Protein AF-A0A075UZL6-F1 (afdb_monomer_lite)

Structure (mmCIF, N/CA/C/O backbone):
data_AF-A0A075UZL6-F1
#
_entry.id   AF-A0A075UZL6-F1
#
loop_
_atom_site.group_PDB
_atom_site.id
_atom_site.type_symbol
_atom_site.label_atom_id
_atom_site.label_alt_id
_atom_site.label_comp_id
_atom_site.label_asym_id
_atom_site.label_entity_id
_atom_site.label_seq_id
_atom_site.pdbx_PDB_ins_code
_atom_site.Cartn_x
_atom_site.Cartn_y
_atom_site.Cartn_z
_atom_site.occupancy
_atom_site.B_iso_or_equiv
_atom_site.auth_seq_id
_atom_site.auth_comp_id
_atom_site.auth_asym_id
_atom_site.auth_atom_id
_atom_site.pdbx_PDB_model_num
ATOM 1 N N . MET A 1 1 ? 32.149 -8.634 -42.799 1.00 59.53 1 MET A N 1
ATOM 2 C CA . MET A 1 1 ? 32.527 -8.185 -41.436 1.00 59.53 1 MET A CA 1
ATOM 3 C C . MET A 1 1 ? 31.891 -6.841 -41.091 1.00 59.53 1 MET A C 1
ATOM 5 O O . MET A 1 1 ? 31.332 -6.741 -40.011 1.00 59.53 1 MET A O 1
ATOM 9 N N . SER A 1 2 ? 31.900 -5.861 -42.009 1.00 72.69 2 SER A N 1
ATOM 10 C CA . SER A 1 2 ? 31.160 -4.588 -41.874 1.00 72.69 2 SER A CA 1
ATOM 11 C C . SER A 1 2 ? 29.658 -4.783 -41.611 1.00 72.69 2 SER A C 1
ATOM 13 O O . SER A 1 2 ? 29.143 -4.261 -40.628 1.00 72.69 2 SER A O 1
ATOM 15 N N . ASP A 1 3 ? 28.985 -5.609 -42.418 1.00 83.12 3 ASP A N 1
ATOM 16 C CA . ASP A 1 3 ? 27.521 -5.756 -42.335 1.00 83.12 3 ASP A CA 1
ATOM 17 C C . ASP A 1 3 ? 27.055 -6.456 -41.057 1.00 83.12 3 ASP A C 1
ATOM 19 O O . ASP A 1 3 ? 26.145 -5.980 -40.396 1.00 83.12 3 ASP A O 1
ATOM 23 N N . ALA A 1 4 ? 27.756 -7.503 -40.614 1.00 88.25 4 ALA A N 1
ATOM 24 C CA . ALA A 1 4 ? 27.437 -8.182 -39.356 1.00 88.25 4 ALA A CA 1
ATOM 25 C C . ALA A 1 4 ? 27.594 -7.262 -38.128 1.00 88.25 4 ALA A C 1
ATOM 27 O O . ALA A 1 4 ? 26.825 -7.360 -37.173 1.00 88.25 4 ALA A O 1
ATOM 28 N N . LEU A 1 5 ? 28.577 -6.353 -38.150 1.00 88.81 5 LEU A N 1
ATOM 29 C CA . LEU A 1 5 ? 28.760 -5.358 -37.091 1.00 88.81 5 LEU A CA 1
ATOM 30 C C . LEU A 1 5 ? 27.656 -4.287 -37.141 1.00 88.81 5 LEU A C 1
ATOM 32 O O . LEU A 1 5 ? 27.183 -3.843 -36.095 1.00 88.81 5 LEU A O 1
ATOM 36 N N . ALA A 1 6 ? 27.229 -3.891 -38.343 1.00 91.31 6 ALA A N 1
ATOM 37 C CA . ALA A 1 6 ? 26.124 -2.959 -38.550 1.00 91.31 6 ALA A CA 1
ATOM 38 C C . ALA A 1 6 ? 24.779 -3.556 -38.102 1.00 91.31 6 ALA A C 1
ATOM 40 O O . ALA A 1 6 ? 24.030 -2.894 -37.384 1.00 91.31 6 ALA A O 1
ATOM 41 N N . ASP A 1 7 ? 24.518 -4.819 -38.431 1.00 94.69 7 ASP A N 1
ATOM 42 C CA . ASP A 1 7 ? 23.324 -5.558 -38.017 1.00 94.69 7 ASP A CA 1
ATOM 43 C C . ASP A 1 7 ? 23.278 -5.747 -36.502 1.00 94.69 7 ASP A C 1
ATOM 45 O O . ASP A 1 7 ? 22.244 -5.513 -35.871 1.00 94.69 7 ASP A O 1
ATOM 49 N N . PHE A 1 8 ? 24.415 -6.107 -35.897 1.00 94.94 8 PHE A N 1
ATOM 50 C CA . PHE A 1 8 ? 24.538 -6.205 -34.446 1.00 94.94 8 PHE A CA 1
ATOM 51 C C . PHE A 1 8 ? 24.275 -4.856 -33.775 1.00 94.94 8 PHE A C 1
ATOM 53 O O . PHE A 1 8 ? 23.518 -4.782 -32.810 1.00 94.94 8 PHE A O 1
ATOM 60 N N . ARG A 1 9 ? 24.836 -3.769 -34.315 1.00 95.31 9 ARG A N 1
ATOM 61 C CA . ARG A 1 9 ? 24.606 -2.415 -33.803 1.00 95.31 9 ARG A CA 1
ATOM 62 C C . ARG A 1 9 ? 23.139 -2.003 -33.928 1.00 95.31 9 ARG A C 1
ATOM 64 O O . ARG A 1 9 ? 22.593 -1.440 -32.987 1.00 95.31 9 ARG A O 1
ATOM 71 N N . ALA A 1 10 ? 22.488 -2.310 -35.047 1.00 95.69 10 ALA A N 1
ATOM 72 C CA . ALA A 1 10 ? 21.066 -2.040 -35.234 1.00 95.69 10 ALA A CA 1
ATOM 73 C C . ALA A 1 10 ? 20.200 -2.853 -34.258 1.00 95.69 10 ALA A C 1
ATOM 75 O O . ALA A 1 10 ? 19.240 -2.333 -33.694 1.00 95.69 10 ALA A O 1
ATOM 76 N N . ALA A 1 11 ? 20.545 -4.121 -34.019 1.00 96.75 11 ALA A N 1
ATOM 77 C CA . ALA A 1 11 ? 19.873 -4.950 -33.024 1.00 96.75 11 ALA A CA 1
ATOM 78 C C . ALA A 1 11 ? 20.069 -4.417 -31.597 1.00 96.75 11 ALA A C 1
ATOM 80 O O . ALA A 1 11 ? 19.106 -4.371 -30.836 1.00 96.75 11 ALA A O 1
ATOM 81 N N . TYR A 1 12 ? 21.282 -3.973 -31.265 1.00 96.81 12 TYR A N 1
ATOM 82 C CA . TYR A 1 12 ? 21.605 -3.381 -29.972 1.00 96.81 12 TYR A CA 1
ATOM 83 C C . TYR A 1 12 ? 20.802 -2.101 -29.715 1.00 96.81 12 TYR A C 1
ATOM 85 O O . TYR A 1 12 ? 20.161 -1.993 -28.676 1.00 96.81 12 TYR A O 1
ATOM 93 N N . LEU A 1 13 ? 20.747 -1.183 -30.685 1.00 97.88 13 LEU A N 1
ATOM 94 C CA . LEU A 1 13 ? 19.977 0.060 -30.555 1.00 97.88 13 LEU A CA 1
ATOM 95 C C . LEU A 1 13 ? 18.478 -0.205 -30.370 1.00 97.88 13 LEU A C 1
ATOM 97 O O . LEU A 1 13 ? 17.862 0.374 -29.482 1.00 97.88 13 LEU A O 1
ATOM 101 N N . ARG A 1 14 ? 17.904 -1.144 -31.135 1.00 97.88 14 ARG A N 1
ATOM 102 C CA . ARG A 1 14 ? 16.503 -1.562 -30.943 1.00 97.88 14 ARG A CA 1
ATOM 103 C C . ARG A 1 14 ? 16.255 -2.107 -29.540 1.00 97.88 14 ARG A C 1
ATOM 105 O O . ARG A 1 14 ? 15.215 -1.839 -28.950 1.00 97.88 14 ARG A O 1
ATOM 112 N N . LEU A 1 15 ? 17.197 -2.888 -29.013 1.00 97.69 15 LEU A N 1
ATOM 113 C CA . LEU A 1 15 ? 17.091 -3.431 -27.665 1.00 97.69 15 LEU A CA 1
ATOM 114 C C . LEU A 1 15 ? 17.190 -2.326 -26.606 1.00 97.69 15 LEU A C 1
ATOM 116 O O . LEU A 1 15 ? 16.449 -2.361 -25.629 1.00 97.69 15 LEU A O 1
ATOM 120 N N . GLU A 1 16 ? 18.072 -1.344 -26.788 1.00 98.44 16 GLU A N 1
ATOM 121 C CA . GLU A 1 16 ? 18.169 -0.194 -25.883 1.00 98.44 16 GLU A CA 1
ATOM 122 C C . GLU A 1 16 ? 16.885 0.639 -25.877 1.00 98.44 16 GLU A C 1
ATOM 124 O O . GLU A 1 16 ? 16.390 0.986 -24.802 1.00 98.44 16 GLU A O 1
ATOM 129 N N . GLU A 1 17 ? 16.310 0.905 -27.051 1.00 98.50 17 GLU A N 1
ATOM 130 C CA . GLU A 1 17 ? 15.023 1.594 -27.185 1.00 98.50 17 GLU A CA 1
ATOM 131 C C . GLU A 1 17 ? 13.901 0.819 -26.482 1.00 98.50 17 GLU A C 1
ATOM 133 O O . GLU A 1 17 ? 13.129 1.395 -25.713 1.00 98.50 17 GLU A O 1
ATOM 138 N N . GLU A 1 18 ? 13.851 -0.500 -26.680 1.00 98.19 18 GLU A N 1
ATOM 139 C CA . GLU A 1 18 ? 12.882 -1.385 -26.036 1.00 98.19 18 GLU A CA 1
ATOM 140 C C . GLU A 1 18 ? 13.019 -1.370 -24.509 1.00 98.19 18 GLU A C 1
ATOM 142 O O . GLU A 1 18 ? 12.032 -1.206 -23.792 1.00 98.19 18 GLU A O 1
ATOM 147 N N . ILE A 1 19 ? 14.247 -1.494 -23.996 1.00 98.50 19 ILE A N 1
ATOM 148 C CA . ILE A 1 19 ? 14.528 -1.438 -22.557 1.00 98.50 19 ILE A CA 1
ATOM 149 C C . ILE A 1 19 ? 14.101 -0.090 -21.991 1.00 98.50 19 ILE A C 1
ATOM 151 O O . ILE A 1 19 ? 13.510 -0.044 -20.910 1.00 98.50 19 ILE A O 1
ATOM 155 N N . SER A 1 20 ? 14.396 1.003 -22.696 1.00 98.44 20 SER A N 1
ATOM 156 C CA . SER A 1 20 ? 13.998 2.331 -22.244 1.00 98.44 20 SER A CA 1
ATOM 157 C C . SER A 1 20 ? 12.479 2.456 -22.181 1.00 98.44 20 SER A C 1
ATOM 159 O O . SER A 1 20 ? 11.962 2.917 -21.166 1.00 98.44 20 SER A O 1
ATOM 161 N N . ARG A 1 21 ? 11.758 1.996 -23.213 1.00 98.44 21 ARG A N 1
ATOM 162 C CA . ARG A 1 21 ? 10.290 2.018 -23.235 1.00 98.44 21 ARG A CA 1
ATOM 163 C C . ARG A 1 21 ? 9.699 1.207 -22.087 1.00 98.44 21 ARG A C 1
ATOM 165 O O . ARG A 1 21 ? 8.867 1.717 -21.343 1.00 98.44 21 ARG A O 1
ATOM 172 N N . LEU A 1 22 ? 10.159 -0.033 -21.917 1.00 98.12 22 LEU A N 1
ATOM 173 C CA . LEU A 1 22 ? 9.657 -0.930 -20.877 1.00 98.12 22 LEU A CA 1
ATOM 174 C C . LEU A 1 22 ? 9.927 -0.391 -19.473 1.00 98.12 22 LEU A C 1
ATOM 176 O O . LEU A 1 22 ? 9.101 -0.573 -18.584 1.00 98.12 22 LEU A O 1
ATOM 180 N N . ARG A 1 23 ? 11.067 0.273 -19.252 1.00 97.94 23 ARG A N 1
ATOM 181 C CA . ARG A 1 23 ? 11.354 0.922 -17.966 1.00 97.94 23 ARG A CA 1
ATOM 182 C C . ARG A 1 23 ? 10.372 2.052 -17.680 1.00 97.94 23 ARG A C 1
ATOM 184 O O . ARG A 1 23 ? 9.813 2.063 -16.588 1.00 97.94 23 ARG A O 1
ATOM 191 N N . THR A 1 24 ? 10.118 2.929 -18.650 1.00 97.94 24 THR A N 1
ATOM 192 C CA . THR A 1 24 ? 9.132 4.011 -18.509 1.00 97.94 24 THR A CA 1
ATOM 193 C C . THR A 1 24 ? 7.735 3.461 -18.228 1.00 97.94 24 THR A C 1
ATOM 195 O O . THR A 1 24 ? 7.114 3.849 -17.244 1.00 97.94 24 THR A O 1
ATOM 198 N N . GLU A 1 25 ? 7.273 2.489 -19.014 1.00 96.75 25 GLU A N 1
ATOM 199 C CA . GLU A 1 25 ? 5.968 1.852 -18.802 1.00 96.75 25 GLU A CA 1
ATOM 200 C C . GLU A 1 25 ? 5.880 1.192 -17.416 1.00 96.75 25 GLU A C 1
ATOM 202 O O . GLU A 1 25 ? 4.880 1.319 -16.709 1.00 96.75 25 GLU A O 1
ATOM 207 N N . ASN A 1 26 ? 6.948 0.523 -16.972 1.00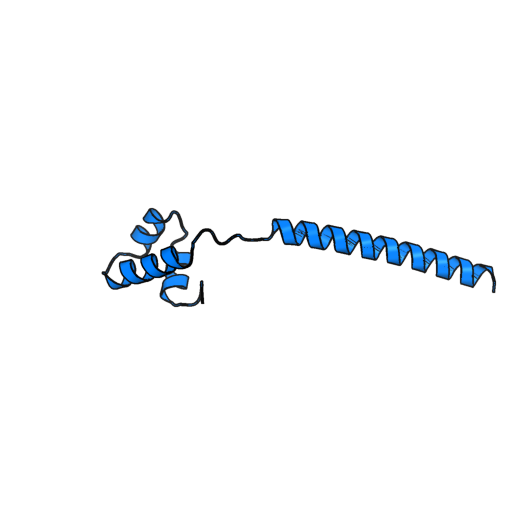 95.94 26 ASN A N 1
ATOM 208 C CA . ASN A 1 26 ? 6.991 -0.080 -15.644 1.00 95.94 26 ASN A CA 1
ATOM 209 C C . ASN A 1 26 ? 6.889 0.972 -14.530 1.00 95.94 26 ASN A C 1
ATOM 211 O O . ASN A 1 26 ? 6.180 0.755 -13.547 1.00 95.94 26 ASN A O 1
ATOM 215 N N . GLU A 1 27 ? 7.580 2.103 -14.669 1.00 94.94 27 GLU A N 1
ATOM 216 C CA . GLU A 1 27 ? 7.509 3.216 -13.722 1.00 94.94 27 GLU A CA 1
ATOM 217 C C . GLU A 1 27 ? 6.096 3.804 -13.648 1.00 94.94 27 GLU A C 1
ATOM 219 O O . GLU A 1 27 ? 5.570 3.976 -12.546 1.00 94.94 27 GLU A O 1
ATOM 224 N N . GLU A 1 28 ? 5.448 4.027 -14.792 1.00 92.06 28 GLU A N 1
ATOM 225 C CA . GLU A 1 28 ? 4.072 4.529 -14.876 1.00 92.06 28 GLU A CA 1
ATOM 226 C C . GLU A 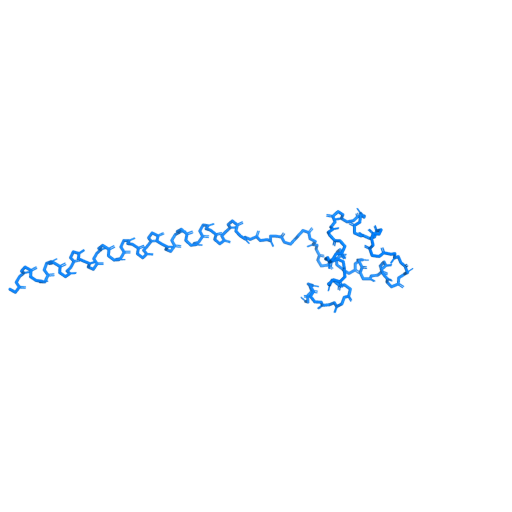1 28 ? 3.069 3.563 -14.234 1.00 92.06 28 GLU A C 1
ATOM 228 O O . GLU A 1 28 ? 2.263 3.959 -13.385 1.00 92.06 28 GLU A O 1
ATOM 233 N N . LEU A 1 29 ? 3.163 2.270 -14.560 1.00 90.44 29 LEU A N 1
ATOM 234 C CA . LEU A 1 29 ? 2.322 1.237 -13.955 1.00 90.44 29 LEU A CA 1
ATOM 235 C C . LEU A 1 29 ? 2.530 1.176 -12.437 1.00 90.44 29 LEU A C 1
ATOM 237 O O . LEU A 1 29 ? 1.567 1.095 -11.675 1.00 90.44 29 LEU A O 1
ATOM 241 N N . ARG A 1 30 ? 3.778 1.260 -11.962 1.00 86.81 30 ARG A N 1
ATOM 242 C CA . ARG A 1 30 ? 4.077 1.260 -10.521 1.00 86.81 30 ARG A CA 1
ATOM 243 C C . ARG A 1 30 ? 3.609 2.530 -9.821 1.00 86.81 30 ARG A C 1
ATOM 245 O O . ARG A 1 30 ? 3.217 2.442 -8.657 1.00 86.81 30 ARG A O 1
ATOM 252 N N . ALA A 1 31 ? 3.619 3.675 -10.499 1.00 81.12 31 ALA A N 1
ATOM 253 C CA . ALA A 1 31 ? 3.046 4.910 -9.980 1.00 81.12 31 ALA A CA 1
ATOM 254 C C . ALA A 1 31 ? 1.527 4.771 -9.792 1.00 81.12 31 ALA A C 1
ATOM 256 O O . ALA A 1 31 ? 1.023 5.108 -8.723 1.00 81.12 31 ALA A O 1
ATOM 257 N N . GLY A 1 32 ? 0.818 4.184 -10.763 1.00 77.00 32 GLY A N 1
ATOM 258 C CA . GLY A 1 32 ? -0.620 3.901 -10.656 1.00 77.00 32 GLY A CA 1
ATOM 259 C C . GLY A 1 32 ? -0.978 2.842 -9.603 1.00 77.00 32 GLY A C 1
ATOM 260 O O . GLY A 1 32 ? -2.061 2.878 -9.026 1.00 77.00 32 GLY A O 1
ATOM 261 N N . LEU A 1 33 ? -0.056 1.923 -9.301 1.00 75.25 33 LEU A N 1
ATOM 262 C CA . LEU A 1 33 ? -0.211 0.896 -8.263 1.00 75.25 33 LEU A CA 1
ATOM 263 C C . LEU A 1 33 ? 0.153 1.373 -6.851 1.00 75.25 33 LEU A C 1
ATOM 265 O O . LEU A 1 33 ? 0.101 0.568 -5.910 1.00 75.25 33 LEU A O 1
ATOM 269 N N . ARG A 1 34 ? 0.534 2.645 -6.660 1.00 68.81 34 ARG A N 1
ATOM 270 C CA . ARG A 1 34 ? 0.696 3.192 -5.311 1.00 68.81 34 ARG A CA 1
ATOM 271 C C . ARG A 1 34 ? -0.656 3.180 -4.607 1.00 68.81 34 ARG A C 1
ATOM 273 O O . ARG A 1 34 ? -1.472 4.082 -4.739 1.00 68.81 34 ARG A O 1
ATOM 280 N N . ASN A 1 35 ? -0.866 2.132 -3.817 1.00 66.31 35 ASN A N 1
ATOM 281 C CA . ASN A 1 35 ? -1.909 2.083 -2.809 1.00 66.31 35 ASN A CA 1
ATOM 282 C C . ASN A 1 35 ? -1.517 3.054 -1.697 1.00 66.31 35 ASN A C 1
ATOM 284 O O . ASN A 1 35 ? -0.969 2.636 -0.670 1.00 66.31 35 ASN A O 1
ATOM 288 N N . ASP A 1 36 ? -1.755 4.346 -1.923 1.00 67.12 36 ASP A N 1
ATOM 289 C CA . ASP A 1 36 ? -1.696 5.329 -0.855 1.00 67.12 36 ASP A CA 1
ATOM 290 C C . ASP A 1 36 ? -2.600 4.817 0.254 1.00 67.12 36 ASP A C 1
ATOM 292 O O . ASP A 1 36 ? -3.782 4.500 0.063 1.00 67.12 36 ASP A O 1
ATOM 296 N N . LYS A 1 37 ? -1.987 4.577 1.409 1.00 71.44 37 LYS A N 1
ATOM 297 C CA . LYS A 1 37 ? -2.705 3.928 2.485 1.00 71.44 37 LYS A CA 1
ATOM 298 C C . LYS A 1 37 ? -3.786 4.908 2.939 1.00 71.44 37 LYS A C 1
ATOM 300 O O . LYS A 1 37 ? -3.469 5.995 3.402 1.00 71.44 37 LYS A O 1
ATOM 305 N N . LYS A 1 38 ? -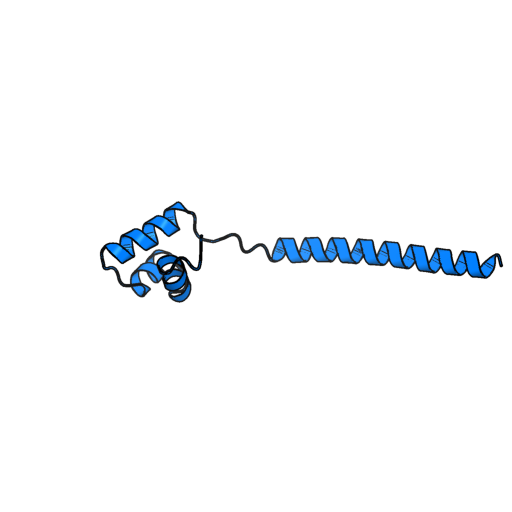5.055 4.503 2.821 1.00 80.19 38 LYS A N 1
ATOM 306 C CA . LYS A 1 38 ? -6.225 5.324 3.189 1.00 80.19 38 LYS A CA 1
ATOM 307 C C . LYS A 1 38 ? -6.242 5.782 4.650 1.00 80.19 38 LYS A C 1
ATOM 309 O O . LYS A 1 38 ? -6.984 6.690 4.986 1.00 80.19 38 LYS A O 1
ATOM 314 N N . LEU A 1 39 ? -5.475 5.115 5.506 1.00 88.44 39 LEU A N 1
ATOM 315 C CA . LEU A 1 39 ? -5.385 5.417 6.928 1.00 88.44 39 LEU A CA 1
ATOM 316 C C . LEU A 1 39 ? -4.061 6.117 7.231 1.00 88.44 39 LEU A C 1
ATOM 318 O O . LEU A 1 39 ? -3.070 5.957 6.531 1.00 88.44 39 LEU A O 1
ATOM 322 N N . SER A 1 40 ? -4.012 6.853 8.320 1.00 91.50 40 SER A N 1
ATOM 323 C CA . SER 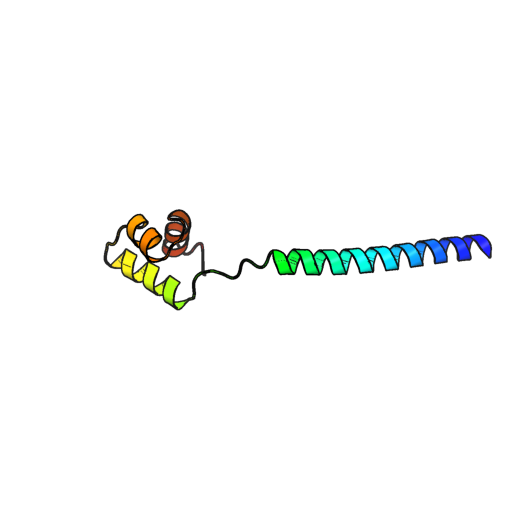A 1 40 ? -2.796 7.393 8.913 1.00 91.50 40 SER A CA 1
ATOM 324 C C . SER A 1 40 ? -2.348 6.526 10.097 1.00 91.50 40 SER A C 1
ATOM 326 O O . SER A 1 40 ? -3.154 5.787 10.674 1.00 91.50 40 SER A O 1
ATOM 328 N N . PRO A 1 41 ? -1.085 6.642 10.551 1.00 91.31 41 PRO A N 1
ATOM 329 C CA . PRO A 1 41 ? -0.637 5.982 11.779 1.00 91.31 41 PRO A CA 1
ATOM 330 C C . PRO A 1 41 ? -1.506 6.311 13.005 1.00 91.31 41 PRO A C 1
ATOM 332 O O . PRO A 1 41 ? -1.712 5.456 13.865 1.00 91.31 41 PRO A O 1
ATOM 335 N N . ARG A 1 42 ? -2.048 7.537 13.075 1.00 93.44 42 ARG A N 1
ATOM 336 C CA . ARG A 1 42 ? -2.937 7.973 14.164 1.00 93.44 42 ARG A CA 1
ATOM 337 C C . ARG A 1 42 ? -4.293 7.274 14.108 1.00 93.44 42 ARG A C 1
ATOM 339 O O . ARG A 1 42 ? -4.781 6.829 15.140 1.00 93.44 42 ARG A O 1
ATOM 346 N N . GLU A 1 43 ? -4.877 7.128 12.922 1.00 94.75 43 GLU A N 1
ATOM 347 C CA . GLU A 1 43 ? -6.142 6.399 12.748 1.00 94.75 43 GLU A CA 1
ATOM 348 C C . GLU A 1 43 ? -5.979 4.911 13.059 1.00 94.75 43 GLU A C 1
ATOM 350 O O . GLU A 1 43 ? -6.826 4.316 13.715 1.00 94.75 43 GLU A O 1
ATOM 355 N N . VAL A 1 44 ? -4.846 4.318 12.679 1.00 95.75 44 VAL A N 1
ATOM 356 C CA . VAL A 1 44 ? -4.499 2.935 13.035 1.00 95.75 44 VAL A CA 1
ATOM 357 C C . VAL A 1 44 ? -4.405 2.754 14.552 1.00 95.75 44 VAL A C 1
ATOM 359 O O . VAL A 1 44 ? -4.927 1.769 15.076 1.00 95.75 44 VAL A O 1
ATOM 362 N N . ALA A 1 45 ? -3.772 3.691 15.265 1.00 95.75 45 ALA A N 1
ATOM 363 C CA . ALA A 1 45 ? -3.744 3.676 16.727 1.00 95.75 45 ALA A CA 1
ATOM 364 C C . ALA A 1 45 ? -5.164 3.782 17.303 1.00 95.75 45 ALA A C 1
ATOM 366 O O . ALA A 1 45 ? -5.558 2.951 18.115 1.00 95.75 45 ALA A O 1
ATOM 367 N N . ARG A 1 46 ? -5.981 4.702 16.775 1.00 97.50 46 ARG A N 1
ATOM 368 C CA . ARG A 1 46 ? -7.373 4.873 17.204 1.00 97.50 46 ARG A CA 1
ATOM 369 C C . ARG A 1 46 ? -8.226 3.619 16.991 1.00 97.50 46 ARG A C 1
ATOM 371 O O . ARG A 1 46 ? -9.042 3.297 17.846 1.00 97.50 46 ARG A O 1
ATOM 378 N N . ILE A 1 47 ? -8.033 2.894 15.888 1.00 97.62 47 ILE A N 1
ATOM 379 C CA . ILE A 1 47 ? -8.703 1.608 15.627 1.00 97.62 47 ILE A CA 1
ATOM 380 C C . ILE A 1 47 ? -8.341 0.573 16.702 1.00 97.62 47 ILE A C 1
ATOM 382 O O . ILE A 1 47 ? -9.211 -0.179 17.148 1.00 97.62 47 ILE A O 1
ATOM 386 N N . ARG A 1 48 ? -7.070 0.524 17.125 1.00 97.12 48 ARG A N 1
ATOM 387 C CA . ARG A 1 48 ? -6.615 -0.381 18.193 1.00 97.12 48 ARG A CA 1
ATOM 388 C C . ARG A 1 48 ? -7.230 0.003 19.538 1.00 97.12 48 ARG A C 1
ATOM 390 O O . ARG A 1 48 ? -7.742 -0.887 20.211 1.00 97.12 48 ARG A O 1
ATOM 397 N N . ASP A 1 49 ? -7.259 1.295 19.863 1.00 98.00 49 ASP A N 1
ATOM 398 C CA . ASP A 1 49 ? -7.875 1.810 21.093 1.00 98.00 49 ASP A CA 1
ATOM 399 C C . ASP A 1 49 ? -9.370 1.474 21.146 1.00 98.00 49 ASP A C 1
ATOM 401 O O . ASP A 1 49 ? -9.825 0.835 22.086 1.00 98.00 49 ASP A O 1
ATOM 405 N N . LEU A 1 50 ? -10.129 1.781 20.085 1.00 98.06 50 LEU A N 1
ATOM 406 C CA . LEU A 1 50 ? -11.562 1.467 20.015 1.00 98.06 50 LEU A CA 1
ATOM 407 C C . LEU A 1 50 ? -11.828 -0.030 20.190 1.00 98.06 50 LEU A C 1
ATOM 409 O O . LEU A 1 50 ? -12.789 -0.429 20.851 1.00 98.06 50 LEU A O 1
ATOM 413 N N . ARG A 1 51 ? -10.975 -0.884 19.612 1.00 98.06 51 ARG A N 1
ATOM 414 C CA . ARG A 1 51 ? -11.117 -2.325 19.800 1.00 98.06 51 ARG A CA 1
ATOM 415 C C . ARG A 1 51 ? -10.810 -2.747 21.238 1.00 98.06 51 ARG A C 1
ATOM 417 O O . ARG A 1 51 ? -11.504 -3.632 21.740 1.00 98.06 51 ARG A O 1
ATOM 424 N N . ALA A 1 52 ? -9.803 -2.150 21.873 1.00 97.31 52 ALA A N 1
ATOM 425 C CA . ALA A 1 52 ? -9.477 -2.383 23.280 1.00 97.31 52 ALA A CA 1
ATOM 426 C C . ALA A 1 52 ? -10.616 -1.924 24.209 1.00 97.31 52 ALA A C 1
ATOM 428 O O . ALA A 1 52 ? -10.939 -2.629 25.162 1.00 97.31 52 ALA A O 1
ATOM 429 N N . ASP A 1 53 ? -11.307 -0.842 23.846 1.00 97.81 53 ASP A N 1
ATOM 430 C CA . ASP A 1 53 ? -12.503 -0.324 24.524 1.00 97.81 53 ASP A CA 1
ATOM 431 C C . ASP A 1 53 ? -13.763 -1.191 24.295 1.00 97.81 53 ASP A C 1
ATOM 433 O O . ASP A 1 53 ? -14.850 -0.870 24.773 1.00 97.81 53 ASP A O 1
ATOM 437 N N . GLY A 1 54 ? -13.648 -2.303 23.557 1.00 98.00 54 GLY A N 1
ATOM 438 C CA . GLY A 1 54 ? -14.712 -3.295 23.383 1.00 98.00 54 GLY A CA 1
ATOM 439 C C . GLY A 1 54 ? -15.601 -3.104 22.151 1.00 98.00 54 GLY A C 1
ATOM 440 O O . GLY A 1 54 ? -16.512 -3.908 21.931 1.00 98.00 54 GLY A O 1
ATOM 441 N N . TRP A 1 55 ? -15.331 -2.111 21.298 1.00 98.06 55 TRP A N 1
ATOM 442 C CA . TRP A 1 55 ? -16.111 -1.892 20.077 1.00 98.06 55 TRP A CA 1
ATOM 443 C C . TRP A 1 55 ? -16.005 -3.078 19.113 1.00 98.06 55 TRP A C 1
ATOM 445 O O . TRP A 1 55 ? -14.957 -3.730 18.984 1.00 98.06 55 TRP A O 1
ATOM 455 N N . LYS A 1 56 ? -17.093 -3.381 18.395 1.00 98.00 56 LYS A N 1
ATOM 456 C CA . LYS A 1 56 ? -17.088 -4.447 17.384 1.00 98.00 56 LYS A CA 1
ATOM 457 C C . LYS A 1 56 ? -16.298 -3.990 16.163 1.00 98.00 56 LYS A C 1
ATOM 459 O O . LYS A 1 56 ? -16.404 -2.852 15.726 1.00 98.00 56 LYS A O 1
ATOM 464 N N . GLN A 1 57 ? -15.546 -4.911 15.559 1.00 97.88 57 GLN A N 1
ATOM 465 C CA . GLN A 1 57 ? -14.736 -4.600 14.375 1.00 97.88 57 GLN A CA 1
ATOM 466 C C . GLN A 1 57 ? -15.571 -4.106 13.188 1.00 97.88 57 GLN A C 1
ATOM 468 O O . GLN A 1 57 ? -15.062 -3.324 12.396 1.00 97.88 57 GLN A O 1
ATOM 473 N N . ARG A 1 58 ? -16.834 -4.542 13.073 1.00 97.69 58 ARG A N 1
ATOM 474 C CA . ARG A 1 58 ? -17.760 -4.074 12.033 1.00 97.69 58 ARG A CA 1
ATOM 475 C C . ARG A 1 58 ? -18.133 -2.604 12.231 1.00 97.69 58 ARG A C 1
ATOM 477 O O . ARG A 1 58 ? -17.985 -1.833 11.302 1.00 97.69 58 ARG A O 1
ATOM 484 N N . ASP A 1 59 ? -18.484 -2.214 13.452 1.00 98.12 59 ASP A N 1
ATOM 485 C CA . ASP A 1 59 ? -18.843 -0.825 13.761 1.00 98.12 59 ASP A CA 1
ATOM 486 C C . ASP A 1 59 ? -17.638 0.115 13.565 1.00 98.12 59 ASP A C 1
ATOM 488 O O . ASP A 1 59 ? -17.774 1.224 13.058 1.00 98.12 59 ASP A O 1
ATOM 492 N N . ILE A 1 60 ? -16.428 -0.352 13.904 1.00 98.12 60 ILE A N 1
ATOM 493 C CA . ILE A 1 60 ? -15.181 0.377 13.619 1.00 98.12 60 ILE A CA 1
ATOM 494 C C . ILE A 1 60 ? -14.947 0.482 12.105 1.00 98.12 60 ILE A C 1
ATOM 496 O O . ILE A 1 60 ? -14.548 1.531 11.616 1.00 98.12 60 ILE A O 1
ATOM 500 N N . ALA A 1 61 ? -15.175 -0.597 11.357 1.00 97.56 61 ALA A N 1
ATOM 501 C CA . ALA A 1 61 ? -15.014 -0.606 9.908 1.00 97.56 61 ALA A CA 1
ATOM 502 C C . ALA A 1 61 ? -15.939 0.415 9.232 1.00 97.56 61 ALA A C 1
ATOM 504 O O . ALA A 1 61 ? -15.473 1.190 8.399 1.00 97.56 61 ALA A O 1
ATOM 505 N N . ASP A 1 62 ? -17.199 0.463 9.664 1.00 97.31 62 ASP A N 1
ATOM 506 C CA . ASP A 1 62 ? -18.198 1.410 9.171 1.00 97.31 62 ASP A CA 1
ATOM 507 C C . ASP A 1 62 ? -17.810 2.862 9.520 1.00 97.31 62 ASP A C 1
ATOM 509 O O . ASP A 1 62 ? -17.889 3.744 8.669 1.00 97.31 62 ASP A O 1
ATOM 513 N N . ALA A 1 63 ? -17.307 3.119 10.735 1.00 96.69 63 ALA A N 1
ATOM 514 C CA . ALA A 1 63 ? -16.893 4.459 11.170 1.00 96.69 63 ALA A CA 1
ATOM 515 C C . ALA A 1 63 ? -15.690 5.032 10.395 1.00 96.69 63 ALA A C 1
ATOM 517 O O . ALA A 1 63 ? -15.555 6.250 10.288 1.00 96.69 63 ALA A O 1
ATOM 518 N N . PHE A 1 64 ? -14.815 4.167 9.877 1.00 94.62 64 PHE A N 1
ATOM 519 C CA . PHE A 1 64 ? -13.622 4.556 9.116 1.00 94.62 64 PHE A CA 1
ATOM 520 C C . PHE A 1 64 ? -13.770 4.326 7.601 1.00 94.62 64 PHE A C 1
ATOM 522 O O . PHE A 1 64 ? -12.805 4.543 6.873 1.00 94.62 64 PHE A O 1
ATOM 529 N N . ASP A 1 65 ? -14.939 3.875 7.129 1.00 94.50 65 ASP A N 1
ATOM 530 C CA . ASP A 1 65 ? -15.196 3.486 5.732 1.00 94.50 65 ASP A CA 1
ATOM 531 C C . ASP A 1 65 ? -14.123 2.531 5.163 1.00 94.50 65 ASP A C 1
ATOM 533 O O . ASP A 1 65 ? -13.526 2.723 4.097 1.00 94.50 65 ASP A O 1
ATOM 537 N N . ILE A 1 66 ? -13.819 1.477 5.926 1.00 94.06 66 ILE A N 1
ATOM 538 C CA . ILE A 1 66 ? -12.837 0.455 5.546 1.00 94.06 66 ILE A CA 1
ATOM 539 C C . ILE A 1 66 ? -13.427 -0.946 5.610 1.00 94.06 66 ILE A C 1
ATOM 541 O O . ILE A 1 66 ? -14.409 -1.224 6.282 1.00 94.06 66 ILE A O 1
ATOM 545 N N . ASN A 1 67 ? -12.776 -1.887 4.931 1.00 94.75 67 ASN A N 1
ATOM 546 C CA . ASN A 1 67 ? -13.168 -3.288 4.992 1.00 94.75 67 ASN A CA 1
ATOM 547 C C . ASN A 1 67 ? -12.965 -3.851 6.424 1.00 94.75 67 ASN A C 1
ATOM 549 O O . ASN A 1 67 ? -11.869 -3.695 6.976 1.00 94.75 67 ASN A O 1
ATOM 553 N N . PRO A 1 68 ? -13.934 -4.582 7.010 1.00 96.12 68 PRO A N 1
ATOM 554 C CA . PRO A 1 68 ? -13.764 -5.248 8.306 1.00 96.12 68 PRO A CA 1
ATOM 5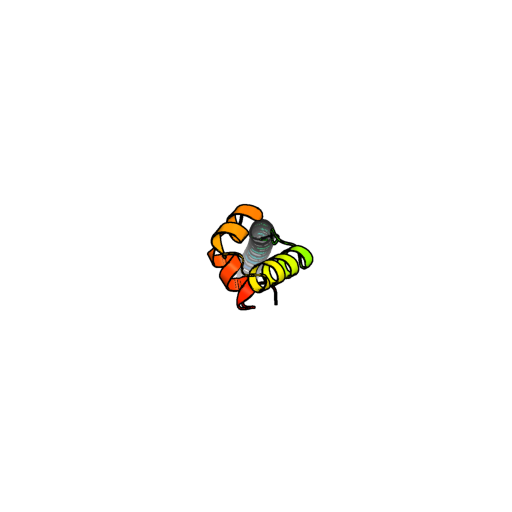55 C C . PRO A 1 68 ? -12.529 -6.162 8.396 1.00 96.12 68 PRO A C 1
ATOM 557 O O . PRO A 1 68 ? -11.891 -6.259 9.445 1.00 96.12 68 PRO A O 1
ATOM 560 N N . ALA A 1 69 ? -12.121 -6.791 7.289 1.00 96.44 69 ALA A N 1
ATOM 561 C CA . ALA A 1 69 ? -10.884 -7.571 7.230 1.00 96.44 69 ALA A CA 1
ATOM 562 C C . ALA A 1 69 ? -9.629 -6.700 7.436 1.00 96.44 69 ALA A C 1
ATOM 564 O O . ALA A 1 69 ? -8.650 -7.158 8.029 1.00 96.44 69 ALA A O 1
ATOM 565 N N . THR A 1 70 ? -9.651 -5.439 6.989 1.00 95.06 70 THR A N 1
ATOM 566 C CA . THR A 1 70 ? -8.579 -4.462 7.237 1.00 95.06 70 THR A CA 1
ATOM 567 C C . THR A 1 70 ? -8.486 -4.132 8.723 1.00 95.06 70 THR A C 1
ATOM 569 O O . THR A 1 70 ? -7.385 -4.164 9.271 1.00 95.06 70 THR A O 1
ATOM 572 N N . VAL A 1 71 ? -9.622 -3.920 9.400 1.00 96.62 71 VAL A N 1
ATOM 573 C CA . VAL A 1 71 ? -9.665 -3.739 10.864 1.00 96.62 71 VAL A CA 1
ATOM 574 C C . VAL A 1 71 ? -9.055 -4.948 11.573 1.00 96.62 71 VAL A C 1
ATOM 576 O O . VAL A 1 71 ? -8.161 -4.788 12.401 1.00 96.62 71 VAL A O 1
ATOM 579 N N . SER A 1 72 ? -9.459 -6.166 11.198 1.00 97.38 72 SER A N 1
ATOM 580 C CA . SER A 1 72 ? -8.902 -7.402 11.765 1.00 97.38 72 SER A CA 1
ATOM 581 C C . SER A 1 72 ? -7.377 -7.492 11.610 1.00 97.38 72 SER A C 1
ATOM 583 O O . SER A 1 72 ? -6.673 -7.827 12.564 1.00 97.38 72 SER A O 1
ATOM 585 N N . ARG A 1 73 ? -6.834 -7.161 10.430 1.00 95.94 73 ARG A N 1
ATOM 586 C CA . ARG A 1 73 ? -5.378 -7.147 10.193 1.00 95.94 73 ARG A CA 1
ATOM 587 C C . ARG A 1 73 ? -4.654 -6.070 11.007 1.00 95.94 73 ARG A C 1
ATOM 589 O O . ARG A 1 73 ? -3.560 -6.335 11.496 1.00 95.94 73 ARG A O 1
ATOM 596 N N . ILE A 1 74 ? -5.250 -4.888 11.182 1.00 95.62 74 ILE A N 1
ATOM 597 C CA . ILE A 1 74 ? -4.692 -3.805 12.015 1.00 95.62 74 ILE A CA 1
ATOM 598 C C . ILE A 1 74 ? -4.622 -4.222 13.485 1.00 95.62 74 ILE A C 1
ATOM 600 O O . ILE A 1 74 ? -3.587 -4.032 14.130 1.00 95.62 74 ILE A O 1
ATOM 604 N N . VAL A 1 75 ? -5.706 -4.811 13.998 1.00 95.56 75 VAL A N 1
ATOM 605 C CA . VAL A 1 75 ? -5.809 -5.286 15.386 1.00 95.56 75 VAL A CA 1
ATOM 606 C C . VAL A 1 75 ? -4.810 -6.415 15.655 1.00 95.56 75 VAL A C 1
ATOM 608 O O . VAL A 1 75 ? -4.192 -6.433 16.712 1.00 95.56 75 VAL A O 1
ATOM 611 N N . ARG A 1 76 ? -4.594 -7.320 14.690 1.00 95.12 76 ARG A N 1
ATOM 612 C CA . ARG A 1 76 ? -3.588 -8.397 14.782 1.00 95.12 76 ARG A CA 1
ATOM 613 C C . ARG A 1 76 ? -2.144 -7.940 14.526 1.00 95.12 76 ARG A C 1
ATOM 615 O O . ARG A 1 76 ? -1.228 -8.740 14.671 1.00 95.12 76 ARG A O 1
ATOM 622 N N . GLY A 1 77 ? -1.922 -6.685 14.125 1.00 91.81 77 GLY A N 1
ATOM 623 C CA . GLY A 1 77 ? -0.585 -6.167 13.801 1.00 91.81 77 GLY A CA 1
ATOM 624 C C . GLY A 1 77 ? 0.012 -6.700 12.487 1.00 91.81 77 GLY A C 1
ATOM 625 O O . GLY A 1 77 ? 1.222 -6.629 12.280 1.00 91.81 77 GLY A O 1
ATOM 626 N N . GLU A 1 78 ? -0.823 -7.236 11.594 1.00 90.62 78 GLU A N 1
ATOM 627 C CA . GLU A 1 78 ? -0.433 -7.739 10.264 1.00 90.62 78 GLU A CA 1
ATOM 628 C C . GLU A 1 78 ? -0.413 -6.633 9.201 1.00 90.62 78 GLU A C 1
ATOM 630 O O . GLU A 1 78 ? 0.202 -6.777 8.146 1.00 90.62 78 GLU A O 1
ATOM 635 N N . TYR A 1 79 ? -1.103 -5.526 9.469 1.00 80.06 79 TYR A N 1
ATOM 636 C CA . TYR A 1 79 ? -1.176 -4.349 8.613 1.00 80.06 79 TYR A CA 1
ATOM 637 C C . TYR A 1 79 ? -0.816 -3.113 9.443 1.00 80.06 79 TYR A C 1
ATOM 639 O O . TYR A 1 79 ? -1.222 -3.021 10.601 1.00 80.06 79 TYR A O 1
ATOM 647 N N . TRP A 1 80 ? -0.044 -2.185 8.862 1.00 79.62 80 TRP A N 1
ATOM 648 C CA . TRP A 1 80 ? 0.592 -1.075 9.596 1.00 79.62 80 TRP A CA 1
ATOM 649 C C . TRP A 1 80 ? 1.440 -1.535 10.788 1.00 79.62 80 TRP A C 1
ATOM 651 O O . TRP A 1 80 ? 1.127 -1.237 11.948 1.00 79.62 80 TRP A O 1
ATOM 661 N N . ARG A 1 81 ? 2.504 -2.276 10.465 1.00 65.69 81 ARG A N 1
ATOM 662 C CA . ARG A 1 81 ? 3.637 -2.480 11.367 1.00 65.69 81 ARG A CA 1
ATOM 663 C C . ARG A 1 81 ? 4.536 -1.246 11.368 1.00 65.69 81 ARG A C 1
ATOM 665 O O . ARG A 1 81 ? 4.596 -0.583 10.305 1.00 65.69 81 ARG A O 1
#

Foldseek 3Di:
DVVVVVVVVVVVVVVVVVVVVVVVVVVVVVVVVPPPPLDDPVLLVVLLVCVVVPDDL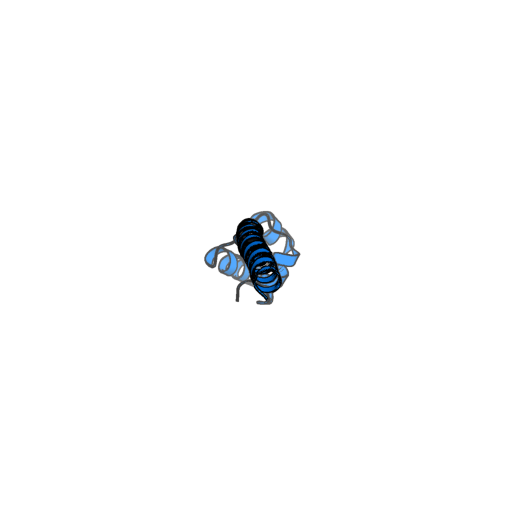VVSCVVSVHDSVVSVCSNVVVPDD

pLDDT: mean 91.85, std 9.27, range [59.53, 98.5]

Organism: NCBI:txid208439

InterPro domains:
  IPR009057 Homedomain-like superfamily [SSF46689] (33-76)

Secondary structure (DSSP, 8-state):
-HHHHHHHHHHHHHHHHHHHHHHHHHHHHHHHT----SS-HHHHHHHHHHHHTT--HHHHHHHTT--HHHHHHHHTTSS--

Sequence (81 aa):
MSDALADFRAAYLRLEEEISRLRTENEELRAGLRNDKKLSPREVARIRDLRADGWKQRDIADAFDINPATVSRIVRGEYWR

Radius of gyration: 24.92 Å; chains: 1; bounding box: 51×16×67 Å